Protein AF-A0A161MB71-F1 (afdb_monomer_lite)

pLDDT: mean 88.08, std 8.95, range [57.28, 95.94]

Structure (mmCIF, N/CA/C/O backbone):
data_AF-A0A161MB71-F1
#
_entry.id   AF-A0A161MB71-F1
#
loop_
_atom_site.group_PDB
_atom_site.id
_atom_site.type_symbol
_atom_site.label_atom_id
_atom_site.label_alt_id
_atom_site.label_comp_id
_atom_site.label_asym_id
_atom_site.label_entity_id
_atom_site.label_seq_id
_atom_site.pdbx_PDB_ins_code
_atom_site.Cartn_x
_atom_site.Cartn_y
_atom_site.Cartn_z
_atom_site.occupancy
_atom_site.B_iso_or_equiv
_atom_site.auth_seq_id
_atom_site.auth_comp_id
_atom_site.auth_asym_id
_atom_site.auth_atom_id
_atom_site.pdbx_PDB_model_num
ATOM 1 N N . GLU A 1 1 ? -41.088 -6.743 -2.080 1.00 63.84 1 GLU A N 1
ATOM 2 C CA . GLU A 1 1 ? -40.552 -7.348 -3.320 1.00 63.84 1 GLU A CA 1
ATOM 3 C C . GLU A 1 1 ? -39.822 -6.379 -4.253 1.00 63.84 1 GLU A C 1
ATOM 5 O O . GLU A 1 1 ? -38.601 -6.422 -4.230 1.00 63.84 1 GLU A O 1
ATOM 10 N N . GLU A 1 2 ? -40.454 -5.490 -5.038 1.00 68.12 2 GLU A N 1
ATOM 11 C CA . GLU A 1 2 ? -39.687 -4.634 -5.985 1.00 68.12 2 GLU A CA 1
ATOM 12 C C . GLU A 1 2 ? -38.665 -3.699 -5.310 1.00 68.12 2 GLU A C 1
ATOM 14 O O . GLU A 1 2 ? -37.552 -3.528 -5.812 1.00 68.12 2 GLU A O 1
ATOM 19 N N . GLU A 1 3 ? -39.007 -3.102 -4.164 1.00 71.00 3 GLU A N 1
ATOM 20 C CA . GLU A 1 3 ? -38.068 -2.259 -3.413 1.00 71.00 3 GLU A CA 1
ATOM 21 C C . GLU A 1 3 ? -36.925 -3.081 -2.806 1.00 71.00 3 GLU A C 1
ATOM 23 O O . GLU A 1 3 ? -35.768 -2.684 -2.909 1.00 71.00 3 GLU A O 1
ATOM 28 N N . GLU A 1 4 ? -37.208 -4.266 -2.263 1.00 76.31 4 GLU A N 1
ATOM 29 C CA . GLU A 1 4 ? -36.185 -5.174 -1.722 1.00 76.31 4 GLU A CA 1
ATOM 30 C C . GLU A 1 4 ? -35.214 -5.650 -2.808 1.00 76.31 4 GLU A C 1
ATOM 32 O O . GLU A 1 4 ? -34.004 -5.684 -2.576 1.00 76.31 4 GLU A O 1
ATOM 37 N N . LEU A 1 5 ? -35.713 -5.932 -4.018 1.00 80.31 5 LEU A N 1
ATOM 38 C CA . LEU A 1 5 ? -34.877 -6.270 -5.171 1.00 80.31 5 LEU A CA 1
ATOM 39 C C . LEU A 1 5 ? -33.991 -5.087 -5.596 1.00 80.31 5 LEU A C 1
ATOM 41 O O . LEU A 1 5 ? -32.804 -5.280 -5.871 1.00 80.31 5 LEU A O 1
ATOM 45 N N . LYS A 1 6 ? -34.518 -3.853 -5.590 1.00 78.69 6 LYS A N 1
ATOM 46 C CA . LYS A 1 6 ? -33.731 -2.636 -5.873 1.00 78.69 6 LYS A CA 1
ATOM 47 C C . LYS A 1 6 ? -32.662 -2.377 -4.808 1.00 78.69 6 LYS A C 1
ATOM 49 O O . LYS A 1 6 ? -31.527 -2.049 -5.162 1.00 78.69 6 LYS A O 1
ATOM 54 N N . TYR A 1 7 ? -32.979 -2.558 -3.525 1.00 82.75 7 TYR A N 1
ATOM 55 C CA . TYR A 1 7 ? -32.006 -2.437 -2.433 1.00 82.75 7 TYR A CA 1
ATOM 56 C C . TYR A 1 7 ? -30.930 -3.523 -2.504 1.00 82.75 7 TYR A C 1
ATOM 58 O O . TYR A 1 7 ? -29.747 -3.213 -2.341 1.00 82.75 7 TYR A O 1
ATOM 66 N N . GLY A 1 8 ? -31.314 -4.765 -2.811 1.00 86.56 8 GLY A N 1
ATOM 67 C CA . GLY A 1 8 ? -30.387 -5.873 -3.032 1.00 86.56 8 GLY A CA 1
ATOM 68 C C . GLY A 1 8 ? -29.413 -5.581 -4.172 1.00 86.56 8 GLY A C 1
ATOM 69 O O . GLY A 1 8 ? -28.199 -5.629 -3.973 1.00 86.56 8 GLY A O 1
ATOM 70 N N . ALA A 1 9 ? -29.923 -5.174 -5.337 1.00 87.38 9 ALA A N 1
ATOM 71 C CA . ALA A 1 9 ? -29.092 -4.816 -6.486 1.00 87.38 9 ALA A CA 1
ATOM 72 C C . ALA A 1 9 ? -28.157 -3.631 -6.184 1.00 87.38 9 ALA A C 1
ATOM 74 O O . ALA A 1 9 ? -26.960 -3.689 -6.474 1.00 87.38 9 ALA A O 1
ATOM 75 N N . ALA A 1 10 ? -28.664 -2.575 -5.540 1.00 86.50 10 ALA A N 1
ATOM 76 C CA . ALA A 1 10 ? -27.852 -1.422 -5.159 1.00 86.50 10 ALA A CA 1
ATOM 77 C C . ALA A 1 10 ? -26.743 -1.789 -4.159 1.00 86.50 10 ALA A C 1
ATOM 79 O O . ALA A 1 10 ? -25.639 -1.246 -4.237 1.00 86.50 10 ALA A O 1
ATOM 80 N N . HIS A 1 11 ? -27.007 -2.710 -3.230 1.00 90.19 11 HIS A N 1
ATOM 81 C CA . HIS A 1 11 ? -25.999 -3.197 -2.292 1.00 90.19 11 HIS A CA 1
ATOM 82 C C . HIS A 1 11 ? -24.912 -4.005 -3.010 1.00 90.19 11 HIS A C 1
ATOM 84 O O . HIS A 1 11 ? -23.727 -3.741 -2.807 1.00 90.19 11 HIS A O 1
ATOM 90 N N . VAL A 1 12 ? -25.299 -4.913 -3.910 1.00 91.62 12 VAL A N 1
ATOM 91 C CA . VAL A 1 12 ? -24.347 -5.698 -4.711 1.00 91.62 12 VAL A CA 1
ATOM 92 C C . VAL A 1 12 ? -23.440 -4.781 -5.532 1.00 91.62 12 VAL A C 1
ATOM 94 O O . VAL A 1 12 ? -22.222 -4.947 -5.502 1.00 91.62 12 VAL A O 1
ATOM 97 N N . ILE A 1 13 ? -23.995 -3.760 -6.193 1.00 91.19 13 ILE A N 1
ATOM 98 C CA . ILE A 1 13 ? -23.205 -2.793 -6.974 1.00 91.19 13 ILE A CA 1
ATOM 99 C C . ILE A 1 13 ? -22.219 -2.035 -6.074 1.00 91.19 13 ILE A C 1
ATOM 101 O O . ILE A 1 13 ? -21.041 -1.917 -6.415 1.00 91.19 13 ILE A O 1
ATOM 105 N N . LYS A 1 14 ? -22.663 -1.565 -4.900 1.00 88.88 14 LYS A N 1
ATOM 106 C CA . LYS A 1 14 ? -21.799 -0.854 -3.938 1.00 88.88 14 LYS A CA 1
ATOM 107 C C . LYS A 1 14 ? -20.637 -1.706 -3.423 1.00 88.88 14 LYS A C 1
ATOM 109 O O . LYS A 1 14 ? -19.611 -1.135 -3.069 1.00 88.88 14 LYS A O 1
ATOM 114 N N . LEU A 1 15 ? -20.781 -3.030 -3.382 1.00 90.38 15 LEU A N 1
ATOM 115 C CA . LEU A 1 15 ? -19.704 -3.955 -3.018 1.00 90.38 15 LEU A CA 1
ATOM 116 C C . LEU A 1 15 ? -18.806 -4.295 -4.212 1.00 90.38 15 LEU A C 1
ATOM 118 O O . LEU A 1 15 ? -17.587 -4.358 -4.071 1.00 90.38 15 LEU A O 1
ATOM 122 N N . PHE A 1 16 ? -19.388 -4.480 -5.396 1.00 93.44 16 PHE A N 1
ATOM 123 C CA . PHE A 1 16 ? -18.651 -4.883 -6.591 1.00 93.44 16 PHE A CA 1
ATOM 124 C C . PHE A 1 16 ? -17.687 -3.795 -7.084 1.00 93.44 16 PHE A C 1
ATOM 126 O O . PHE A 1 16 ? -16.537 -4.087 -7.414 1.00 93.44 16 PHE A O 1
ATOM 133 N N . VAL A 1 17 ? -18.123 -2.531 -7.086 1.00 93.25 17 VAL A N 1
ATOM 134 C CA . VAL A 1 17 ? -17.314 -1.393 -7.554 1.00 93.25 17 VAL A CA 1
ATOM 135 C C . VAL A 1 17 ? -15.957 -1.284 -6.832 1.00 93.25 17 VAL A C 1
ATOM 137 O O . VAL A 1 17 ? -14.937 -1.358 -7.517 1.00 93.25 17 VAL A O 1
ATOM 140 N N . PRO A 1 18 ? -15.870 -1.165 -5.492 1.00 93.38 18 PRO A N 1
ATOM 141 C CA . PRO A 1 18 ? -14.582 -1.024 -4.806 1.00 93.38 18 PRO A CA 1
ATOM 142 C C . PRO A 1 18 ? -13.682 -2.258 -4.956 1.00 93.38 18 PRO A C 1
ATOM 144 O O . PRO A 1 18 ? -12.468 -2.112 -5.093 1.00 93.38 18 PRO A O 1
ATOM 147 N N . VAL A 1 19 ? -14.260 -3.465 -4.986 1.00 95.00 19 VAL A N 1
ATOM 148 C CA . VAL A 1 19 ? -13.501 -4.710 -5.185 1.00 95.00 19 VAL A CA 1
ATOM 149 C C . VAL A 1 19 ? -12.894 -4.756 -6.587 1.00 95.00 19 VAL A C 1
ATOM 151 O O . VAL A 1 1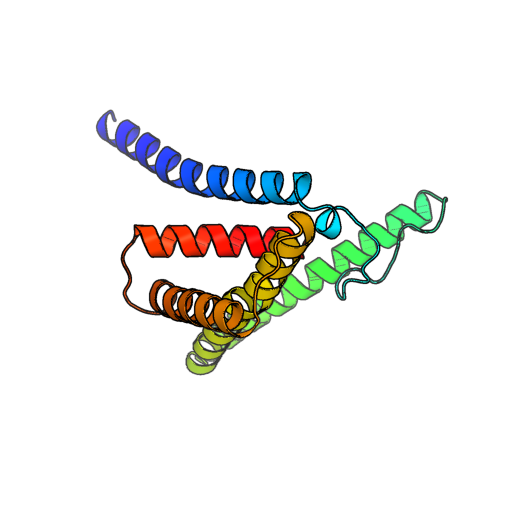9 ? -11.702 -5.024 -6.732 1.00 95.00 19 VAL A O 1
ATOM 154 N N . SER A 1 20 ? -13.678 -4.437 -7.620 1.00 95.25 20 SER A N 1
ATOM 155 C CA . SER A 1 20 ? -13.192 -4.403 -9.004 1.00 95.25 20 SER A CA 1
ATOM 156 C C . SER A 1 20 ? -12.097 -3.351 -9.215 1.00 95.25 20 SER A C 1
ATOM 158 O O . SER A 1 20 ? -11.101 -3.636 -9.878 1.00 95.25 20 SER A O 1
ATOM 160 N N . LEU A 1 21 ? -12.220 -2.175 -8.586 1.00 94.88 21 LEU A N 1
ATOM 161 C CA . LEU A 1 21 ? -11.183 -1.139 -8.605 1.00 94.88 21 LEU A CA 1
ATOM 162 C C . LEU A 1 21 ? -9.894 -1.605 -7.921 1.00 94.88 21 LEU A C 1
ATOM 164 O O . LEU A 1 21 ? -8.813 -1.386 -8.461 1.00 94.88 21 LEU A O 1
ATOM 168 N N . CYS A 1 22 ? -9.993 -2.283 -6.773 1.00 94.94 22 CYS A N 1
ATOM 169 C CA . CYS A 1 22 ? -8.829 -2.858 -6.096 1.00 94.94 22 CYS A CA 1
ATOM 170 C C . CYS A 1 22 ? -8.094 -3.855 -7.001 1.00 94.94 22 CYS A C 1
ATOM 172 O O . CYS A 1 22 ? -6.875 -3.777 -7.144 1.00 94.94 22 CYS A O 1
ATOM 174 N N . LEU A 1 23 ? -8.834 -4.770 -7.637 1.00 95.25 23 LEU A N 1
ATOM 175 C CA . LEU A 1 23 ? -8.265 -5.761 -8.552 1.00 95.25 23 LEU A CA 1
ATOM 176 C C . LEU A 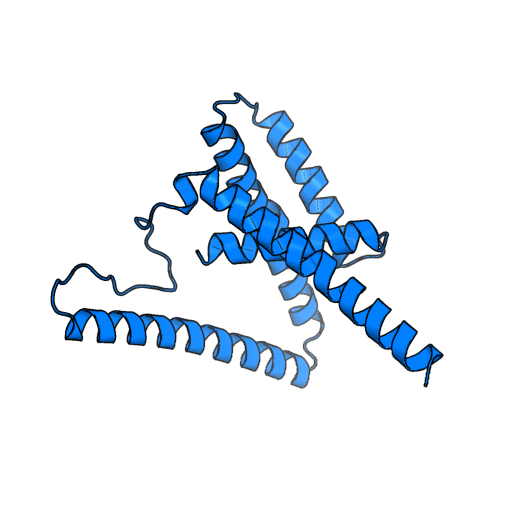1 23 ? -7.611 -5.102 -9.770 1.00 95.25 23 LEU A C 1
ATOM 178 O O . LEU A 1 23 ? -6.512 -5.496 -10.154 1.00 95.25 23 LEU A O 1
ATOM 182 N N . LEU A 1 24 ? -8.249 -4.076 -10.3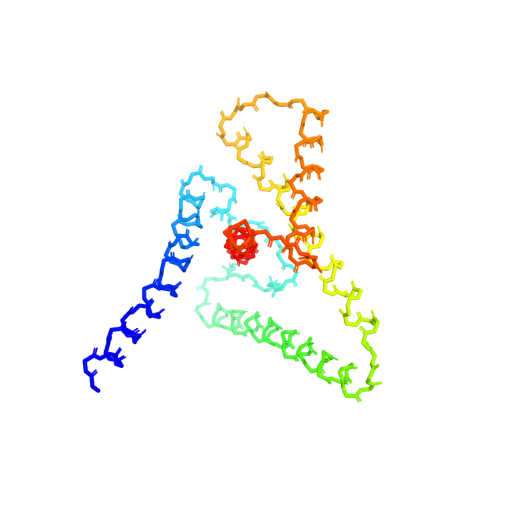42 1.00 95.31 24 LEU A N 1
ATOM 183 C CA . LEU A 1 24 ? -7.693 -3.309 -11.455 1.00 95.31 24 LEU A CA 1
ATOM 184 C C . LEU A 1 24 ? -6.348 -2.686 -11.075 1.00 95.31 24 LEU A C 1
ATOM 186 O O . LEU A 1 24 ? -5.386 -2.848 -11.821 1.00 95.31 24 LEU A O 1
ATOM 190 N N . VAL A 1 25 ? -6.266 -2.017 -9.919 1.00 93.44 25 VAL A N 1
ATOM 191 C CA . VAL A 1 25 ? -5.022 -1.386 -9.443 1.00 93.44 25 VAL A CA 1
ATOM 192 C C . VAL A 1 25 ? -3.915 -2.426 -9.289 1.00 93.44 25 VAL A C 1
ATOM 194 O O . VAL A 1 25 ? -2.838 -2.242 -9.846 1.00 93.44 25 VAL A O 1
ATOM 197 N N . VAL A 1 26 ? -4.188 -3.543 -8.608 1.00 93.94 26 VAL A N 1
ATOM 198 C CA . VAL A 1 26 ? -3.191 -4.604 -8.387 1.00 93.94 26 VAL A CA 1
ATOM 199 C C . VAL A 1 26 ? -2.678 -5.168 -9.713 1.00 93.94 26 VAL A C 1
ATOM 201 O O . VAL A 1 26 ? -1.469 -5.230 -9.925 1.00 93.94 26 VAL A O 1
ATOM 204 N N . VAL A 1 27 ? -3.572 -5.538 -10.634 1.00 92.94 27 VAL A N 1
ATOM 205 C CA . VAL A 1 27 ? -3.186 -6.127 -11.928 1.00 92.94 27 VAL A CA 1
ATOM 206 C C . VAL A 1 27 ? -2.434 -5.120 -12.803 1.00 92.94 27 VAL A C 1
ATOM 208 O O . VAL A 1 27 ? -1.446 -5.482 -13.444 1.00 92.94 27 VAL A O 1
ATOM 211 N N . ALA A 1 28 ? -2.855 -3.853 -12.814 1.00 91.62 28 ALA A N 1
ATOM 212 C CA . ALA A 1 28 ? -2.164 -2.801 -13.553 1.00 91.62 28 ALA A CA 1
ATOM 213 C C . ALA A 1 28 ? -0.737 -2.585 -13.024 1.00 91.62 28 ALA A C 1
ATOM 215 O O . ALA A 1 28 ? 0.205 -2.512 -13.815 1.00 91.62 28 ALA A O 1
ATOM 216 N N . THR A 1 29 ? -0.559 -2.551 -11.700 1.00 91.06 29 THR A N 1
ATOM 217 C CA . THR A 1 29 ? 0.763 -2.458 -11.072 1.00 91.06 29 THR A CA 1
ATOM 218 C C . THR A 1 29 ? 1.634 -3.663 -11.418 1.00 91.06 29 THR A C 1
ATOM 220 O O . THR A 1 29 ? 2.778 -3.476 -11.825 1.00 91.06 29 THR A O 1
ATOM 223 N N . MET A 1 30 ? 1.099 -4.881 -11.302 1.00 89.69 30 MET A N 1
ATOM 224 C CA . MET A 1 30 ? 1.821 -6.122 -11.612 1.00 89.69 30 MET A CA 1
ATOM 225 C C . MET A 1 30 ? 2.361 -6.148 -13.041 1.00 89.69 30 MET A C 1
ATOM 227 O O . MET A 1 30 ? 3.480 -6.592 -13.278 1.00 89.69 30 MET A O 1
ATOM 231 N N . ASN A 1 31 ? 1.566 -5.660 -13.994 1.00 89.12 31 ASN A N 1
ATOM 232 C CA . ASN A 1 31 ? 1.952 -5.634 -15.400 1.00 89.12 31 ASN A CA 1
ATOM 233 C C . ASN A 1 31 ? 2.917 -4.480 -15.728 1.00 89.12 31 ASN A C 1
ATOM 235 O O . ASN A 1 31 ? 3.723 -4.581 -16.647 1.00 89.12 31 ASN A O 1
ATOM 239 N N . SER A 1 32 ? 2.836 -3.369 -14.990 1.00 86.38 32 SER A N 1
ATOM 240 C CA . SER A 1 32 ? 3.653 -2.179 -15.243 1.00 86.38 32 SER A CA 1
ATOM 241 C C . SER A 1 32 ? 5.007 -2.196 -14.529 1.00 86.38 32 SER A C 1
ATOM 243 O O . SER A 1 32 ? 5.930 -1.532 -15.000 1.00 86.38 32 SER A O 1
ATOM 245 N N . ILE A 1 33 ? 5.129 -2.880 -13.387 1.00 85.75 33 ILE A N 1
ATOM 246 C CA . ILE A 1 33 ? 6.310 -2.822 -12.518 1.00 85.75 33 ILE A CA 1
ATOM 247 C C . ILE A 1 33 ? 6.912 -4.221 -12.380 1.00 85.75 33 ILE A C 1
ATOM 249 O O . ILE A 1 33 ? 6.417 -5.067 -11.636 1.00 85.75 33 ILE A O 1
ATOM 253 N N . THR A 1 34 ? 8.042 -4.444 -13.050 1.00 79.12 34 THR A N 1
ATOM 254 C CA . THR A 1 34 ? 8.755 -5.734 -13.062 1.00 79.12 34 THR A CA 1
ATOM 255 C C . THR A 1 34 ? 9.292 -6.156 -11.692 1.00 79.12 34 THR A C 1
ATOM 257 O O . THR A 1 34 ? 9.465 -7.353 -11.451 1.00 79.12 34 THR A O 1
ATOM 260 N N . PHE A 1 35 ? 9.507 -5.204 -10.775 1.00 77.94 35 PHE A N 1
ATOM 261 C CA . PHE A 1 35 ? 9.937 -5.469 -9.398 1.00 77.94 35 PHE A CA 1
ATOM 262 C C . PHE A 1 35 ? 8.995 -6.445 -8.685 1.00 77.94 35 PHE A C 1
ATOM 264 O O . PHE A 1 35 ? 9.445 -7.456 -8.157 1.00 77.94 35 PHE A O 1
ATOM 271 N N . TYR A 1 36 ? 7.685 -6.200 -8.755 1.00 75.69 36 TYR A N 1
ATOM 272 C CA . TYR A 1 36 ? 6.698 -7.048 -8.091 1.00 75.69 36 TYR A CA 1
ATOM 273 C C . TYR A 1 36 ? 6.400 -8.357 -8.851 1.00 75.69 36 TYR A C 1
ATOM 275 O O . TYR A 1 36 ? 5.715 -9.229 -8.336 1.00 75.69 36 TYR A O 1
ATOM 283 N N . SER A 1 37 ? 6.917 -8.527 -10.073 1.00 71.00 37 SER A N 1
ATOM 284 C CA . SER A 1 37 ? 6.815 -9.793 -10.817 1.00 71.00 37 SER A CA 1
ATOM 285 C C . SER A 1 37 ? 7.981 -10.750 -10.526 1.00 71.00 37 SER A C 1
ATOM 287 O O . SER A 1 37 ? 7.932 -11.914 -10.937 1.00 71.00 37 SER A O 1
ATOM 289 N N . THR A 1 38 ? 9.044 -10.279 -9.868 1.00 69.06 38 THR A N 1
ATOM 290 C CA . THR A 1 38 ? 10.288 -11.037 -9.682 1.00 69.06 38 THR A CA 1
ATOM 291 C C . THR A 1 38 ? 10.272 -11.783 -8.345 1.00 69.06 38 THR A C 1
ATOM 293 O O . THR A 1 38 ? 10.113 -11.177 -7.292 1.00 69.06 38 THR A O 1
ATOM 296 N N . ARG A 1 39 ? 10.472 -13.109 -8.365 1.00 60.75 39 ARG A N 1
ATOM 297 C CA . ARG A 1 39 ? 10.325 -13.999 -7.189 1.00 60.75 39 ARG A CA 1
ATOM 298 C C . ARG A 1 39 ? 11.607 -14.207 -6.364 1.00 60.75 39 ARG A C 1
ATOM 300 O O . ARG A 1 39 ? 11.753 -15.235 -5.707 1.00 60.75 39 ARG A O 1
ATOM 307 N N . ASP A 1 40 ? 12.541 -13.260 -6.398 1.00 57.28 40 ASP A N 1
ATOM 308 C CA . ASP A 1 40 ? 13.890 -13.438 -5.830 1.00 57.28 40 ASP A CA 1
ATOM 309 C C . ASP A 1 40 ? 14.053 -12.920 -4.388 1.00 57.28 40 ASP A C 1
ATOM 311 O O . ASP A 1 40 ? 15.153 -12.953 -3.830 1.00 57.28 40 ASP A O 1
ATOM 315 N N . ILE A 1 41 ? 12.973 -12.449 -3.755 1.00 61.28 41 ILE A N 1
ATOM 316 C CA . ILE A 1 41 ? 13.017 -11.860 -2.412 1.00 61.28 41 ILE A CA 1
ATOM 317 C C . ILE A 1 41 ? 12.620 -12.903 -1.362 1.00 61.28 41 ILE A C 1
ATOM 319 O O . ILE A 1 41 ? 11.518 -13.444 -1.377 1.00 61.28 41 ILE A O 1
ATOM 323 N N . TYR A 1 42 ? 13.522 -13.150 -0.408 1.00 58.81 42 TYR A N 1
ATOM 324 C CA . TYR A 1 42 ? 13.255 -13.979 0.767 1.00 58.81 42 TYR A CA 1
ATOM 325 C C . TYR A 1 42 ? 12.249 -13.270 1.679 1.00 58.81 42 TYR A C 1
ATOM 327 O O . TYR A 1 42 ? 12.602 -12.379 2.454 1.00 58.81 42 TYR A O 1
ATOM 335 N N . LEU A 1 43 ? 10.986 -13.666 1.586 1.00 65.81 43 LEU A N 1
ATOM 336 C CA . LEU A 1 43 ? 9.926 -13.161 2.446 1.00 65.81 43 LEU A CA 1
ATOM 337 C C . LEU A 1 43 ? 9.912 -13.947 3.763 1.00 65.81 43 LEU A C 1
ATOM 339 O O . LEU A 1 43 ? 10.000 -15.174 3.776 1.00 65.81 43 LEU A O 1
ATOM 343 N N . LEU A 1 44 ? 9.774 -13.239 4.891 1.00 63.03 44 LEU A N 1
ATOM 344 C CA . LEU A 1 44 ? 9.820 -13.822 6.244 1.00 63.03 44 LEU A CA 1
ATOM 345 C C . LEU A 1 44 ? 8.782 -14.944 6.453 1.00 63.03 44 LEU A C 1
ATOM 347 O O . LEU A 1 44 ? 8.965 -15.813 7.300 1.00 63.03 44 LEU A O 1
ATOM 351 N N . TYR A 1 45 ? 7.696 -14.921 5.679 1.00 67.19 45 TYR A N 1
ATOM 352 C CA . TYR A 1 45 ? 6.578 -15.855 5.771 1.00 67.19 45 TYR A CA 1
ATOM 353 C C . TYR A 1 45 ? 6.688 -17.078 4.835 1.00 67.19 45 TYR A C 1
ATOM 355 O O . TYR A 1 45 ? 5.861 -17.982 4.941 1.00 67.19 45 TYR A O 1
ATOM 363 N N . THR A 1 46 ? 7.709 -17.160 3.970 1.00 74.25 46 THR A N 1
ATOM 364 C CA . THR A 1 46 ? 7.958 -18.316 3.081 1.00 74.25 46 THR A CA 1
ATOM 365 C C . THR A 1 46 ? 9.434 -18.746 3.091 1.00 74.25 46 THR A C 1
ATOM 367 O O . THR A 1 46 ? 10.178 -18.460 2.151 1.00 74.25 46 THR A O 1
ATOM 370 N N . PRO A 1 47 ? 9.902 -19.444 4.140 1.00 76.50 47 PRO A N 1
ATOM 371 C CA . PRO A 1 47 ? 11.306 -19.843 4.253 1.00 76.50 47 PRO A CA 1
ATOM 372 C C . PRO A 1 47 ? 11.730 -20.947 3.262 1.00 76.50 47 PRO A C 1
ATOM 374 O O . PRO A 1 47 ? 12.897 -20.998 2.864 1.00 76.50 47 PRO A O 1
ATOM 377 N N . PHE A 1 48 ? 10.819 -21.832 2.837 1.00 76.75 48 PHE A N 1
ATOM 378 C CA . PHE A 1 48 ? 11.153 -22.975 1.976 1.00 76.75 48 PHE A CA 1
ATOM 379 C C . PHE A 1 48 ? 10.914 -22.662 0.494 1.00 76.75 48 PHE A C 1
ATOM 381 O O . PHE A 1 48 ? 9.831 -22.243 0.111 1.00 76.75 48 PHE A O 1
ATOM 388 N N . HIS A 1 49 ? 11.903 -22.882 -0.370 1.00 69.06 49 HIS A N 1
ATOM 389 C CA . HIS A 1 49 ? 11.826 -22.469 -1.778 1.00 69.06 49 HIS A CA 1
ATOM 390 C C . HIS A 1 49 ? 11.683 -23.660 -2.731 1.00 69.06 49 HIS A C 1
ATOM 392 O O . HIS A 1 49 ? 12.121 -24.777 -2.448 1.00 69.06 49 HIS A O 1
ATOM 398 N N . GLU A 1 50 ? 11.123 -23.399 -3.909 1.00 65.00 50 GLU A N 1
ATOM 399 C CA . GLU A 1 50 ? 10.948 -24.370 -4.996 1.00 65.00 50 GLU A CA 1
ATOM 400 C C . GLU A 1 50 ? 12.239 -24.566 -5.825 1.00 65.00 50 GLU A C 1
ATOM 402 O O . GLU A 1 50 ? 12.205 -24.514 -7.050 1.00 65.00 50 GLU A O 1
ATOM 407 N N . ARG A 1 51 ? 13.409 -24.740 -5.187 1.00 62.91 51 ARG A N 1
ATOM 408 C CA . ARG A 1 51 ? 14.688 -24.928 -5.915 1.00 62.91 51 ARG A CA 1
ATOM 409 C C . ARG A 1 51 ? 14.982 -26.382 -6.316 1.00 62.91 51 ARG A C 1
ATOM 411 O O . ARG A 1 51 ? 15.904 -26.611 -7.090 1.00 62.91 51 ARG A O 1
ATOM 418 N N . SER A 1 52 ? 14.235 -27.359 -5.803 1.00 64.38 52 SER A N 1
ATOM 419 C CA . SER A 1 52 ? 14.394 -28.782 -6.135 1.00 64.38 52 SER A CA 1
ATOM 420 C C . SER A 1 52 ? 13.452 -29.208 -7.270 1.00 64.38 52 SER A C 1
ATOM 422 O O . SER A 1 52 ? 12.288 -28.811 -7.289 1.00 64.38 52 SER A O 1
ATOM 424 N N . SER A 1 53 ? 13.937 -30.023 -8.221 1.00 69.81 53 SER A N 1
ATOM 425 C CA . SER A 1 53 ? 13.126 -30.498 -9.361 1.00 69.81 53 SER A CA 1
ATOM 426 C C . SER A 1 53 ? 12.117 -31.587 -8.990 1.00 69.81 53 SER A C 1
ATOM 428 O O . SER A 1 53 ? 11.225 -31.883 -9.782 1.00 69.81 53 SER A O 1
ATOM 430 N N . ASP A 1 54 ? 12.246 -32.189 -7.804 1.00 83.25 54 ASP A N 1
ATOM 431 C CA . ASP A 1 54 ? 11.373 -33.274 -7.369 1.00 83.25 54 ASP A CA 1
ATOM 432 C C . ASP A 1 54 ? 9.986 -32.750 -6.958 1.00 83.25 54 ASP A C 1
ATOM 434 O O . ASP A 1 54 ? 9.876 -31.951 -6.016 1.00 83.25 54 ASP A O 1
ATOM 438 N N . PRO A 1 55 ? 8.899 -33.238 -7.588 1.00 82.62 55 PRO A N 1
ATOM 439 C CA . PRO A 1 55 ? 7.544 -32.754 -7.324 1.00 82.62 55 PRO A CA 1
ATOM 440 C C . PRO A 1 55 ? 7.096 -33.002 -5.875 1.00 82.62 55 PRO A C 1
ATOM 442 O O . PRO A 1 55 ? 6.359 -32.192 -5.314 1.00 82.62 55 PRO A O 1
ATOM 445 N N . GLY A 1 56 ? 7.577 -34.077 -5.238 1.00 84.50 56 GLY A N 1
ATOM 446 C CA . GLY A 1 56 ? 7.270 -34.390 -3.838 1.00 84.50 56 GLY A CA 1
ATOM 447 C C . GLY A 1 56 ? 7.853 -33.370 -2.856 1.00 84.50 56 GLY A C 1
ATOM 448 O O . GLY A 1 56 ? 7.143 -32.871 -1.984 1.00 84.50 56 GLY A O 1
ATOM 449 N N . THR A 1 57 ? 9.124 -33.001 -3.029 1.00 83.00 57 THR A N 1
ATOM 450 C CA . THR A 1 57 ? 9.797 -31.994 -2.190 1.00 83.00 57 THR A CA 1
ATOM 451 C C . THR A 1 57 ? 9.196 -30.607 -2.408 1.00 83.00 57 THR A C 1
ATOM 453 O O . THR A 1 57 ? 8.998 -29.857 -1.453 1.00 83.00 57 THR A O 1
ATOM 456 N N . LYS A 1 58 ? 8.824 -30.288 -3.654 1.00 84.88 58 LYS A N 1
ATOM 457 C CA . LYS A 1 58 ? 8.125 -29.047 -4.000 1.00 84.88 58 LYS A CA 1
ATOM 458 C C . LYS A 1 58 ? 6.777 -28.928 -3.283 1.00 84.88 58 LYS A C 1
ATOM 460 O O . LYS A 1 58 ? 6.492 -27.894 -2.679 1.00 84.88 58 LYS A O 1
ATOM 465 N N . MET A 1 59 ? 5.981 -29.997 -3.301 1.00 87.38 59 MET A N 1
ATOM 466 C CA . MET A 1 59 ? 4.689 -30.043 -2.614 1.00 87.38 59 MET A CA 1
ATOM 467 C C . MET A 1 59 ? 4.845 -29.885 -1.097 1.00 87.38 59 MET A C 1
ATOM 469 O O . MET A 1 59 ? 4.113 -29.104 -0.491 1.00 87.38 59 MET A O 1
ATOM 473 N N . TRP A 1 60 ? 5.820 -30.567 -0.487 1.00 87.94 60 TRP A N 1
ATOM 474 C CA . TRP A 1 60 ? 6.093 -30.442 0.949 1.00 87.94 60 TRP A CA 1
ATOM 475 C C . TRP A 1 60 ? 6.532 -29.033 1.349 1.00 87.94 60 TRP A C 1
ATOM 477 O O . TRP A 1 60 ? 6.023 -28.502 2.334 1.00 87.94 60 TRP A O 1
ATOM 487 N N . ASN A 1 61 ? 7.413 -28.401 0.571 1.00 86.50 61 ASN A N 1
ATOM 488 C CA . ASN A 1 61 ? 7.865 -27.032 0.828 1.00 86.50 61 ASN A CA 1
ATOM 489 C C . ASN A 1 61 ? 6.712 -26.021 0.719 1.00 86.50 61 ASN A C 1
ATOM 491 O O . ASN A 1 61 ? 6.561 -25.159 1.587 1.00 86.50 61 ASN A O 1
ATOM 495 N N . ALA A 1 62 ? 5.865 -26.152 -0.308 1.00 86.38 62 ALA A N 1
ATOM 496 C CA . ALA A 1 62 ? 4.693 -25.297 -0.483 1.00 86.38 62 ALA A CA 1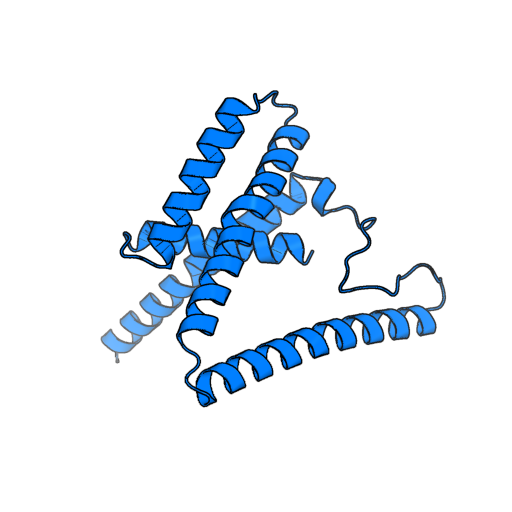
ATOM 497 C C . ALA A 1 62 ? 3.679 -25.475 0.661 1.00 86.38 62 ALA A C 1
ATOM 499 O O . ALA A 1 62 ? 3.200 -24.487 1.223 1.00 86.38 62 ALA A O 1
ATOM 500 N N . LEU A 1 63 ? 3.399 -26.723 1.055 1.00 90.00 63 LEU A N 1
ATOM 501 C CA . LEU A 1 63 ? 2.502 -27.032 2.170 1.00 90.00 63 LEU A CA 1
ATOM 502 C C . LEU A 1 63 ? 3.044 -26.494 3.501 1.00 90.00 63 LEU A C 1
ATOM 504 O O . LEU A 1 63 ? 2.286 -25.924 4.289 1.00 90.00 63 LEU A O 1
ATOM 508 N N . ALA A 1 64 ? 4.350 -26.636 3.742 1.00 88.19 64 ALA A N 1
ATOM 509 C CA . ALA A 1 64 ? 5.005 -26.118 4.938 1.00 88.19 64 ALA A CA 1
ATOM 510 C C . ALA A 1 64 ? 4.893 -24.587 5.020 1.00 88.19 64 ALA A C 1
ATOM 512 O O . ALA A 1 64 ? 4.455 -24.067 6.045 1.00 88.19 64 ALA A O 1
ATOM 513 N N . ASN A 1 65 ? 5.192 -23.866 3.935 1.00 88.50 65 ASN A N 1
ATOM 514 C CA . ASN A 1 65 ? 5.033 -22.409 3.883 1.00 88.50 65 ASN A CA 1
ATOM 515 C C . ASN A 1 65 ? 3.582 -21.968 4.119 1.00 88.50 65 ASN A C 1
ATOM 517 O O . ASN A 1 65 ? 3.337 -21.076 4.931 1.00 88.50 65 ASN A O 1
ATOM 521 N N . ALA A 1 66 ? 2.615 -22.609 3.451 1.00 89.19 66 ALA A N 1
ATOM 522 C CA . ALA A 1 66 ? 1.197 -22.296 3.623 1.00 89.19 66 ALA A CA 1
ATOM 523 C C . ALA A 1 66 ? 0.739 -22.516 5.074 1.00 89.19 66 ALA A C 1
ATOM 525 O O . ALA A 1 66 ? 0.017 -21.692 5.634 1.00 89.19 66 ALA A O 1
ATOM 526 N N . THR A 1 67 ? 1.210 -23.595 5.706 1.00 90.69 67 THR A N 1
ATOM 527 C CA . THR A 1 67 ? 0.903 -23.912 7.108 1.00 90.69 67 THR A CA 1
ATOM 528 C C . THR A 1 67 ? 1.518 -22.889 8.061 1.00 90.69 67 THR A C 1
ATOM 530 O O . THR A 1 67 ? 0.843 -22.445 8.989 1.00 90.69 67 THR A O 1
ATOM 533 N N . ILE A 1 68 ? 2.766 -22.464 7.825 1.00 90.38 68 ILE A N 1
ATOM 534 C CA . ILE A 1 68 ? 3.431 -21.425 8.627 1.00 90.38 68 ILE A CA 1
ATOM 535 C C . ILE A 1 68 ? 2.648 -20.113 8.532 1.00 90.38 68 ILE A C 1
ATOM 537 O O . ILE A 1 68 ? 2.261 -19.563 9.564 1.00 90.38 68 ILE A O 1
ATOM 541 N N . LEU A 1 69 ? 2.338 -19.648 7.320 1.00 89.38 69 LEU A N 1
ATOM 542 C CA . LEU A 1 69 ? 1.572 -18.419 7.113 1.00 89.38 69 LEU A CA 1
ATOM 543 C C . LEU A 1 69 ? 0.188 -18.492 7.779 1.00 89.38 69 LEU A C 1
ATOM 545 O O . LEU A 1 69 ? -0.189 -17.580 8.518 1.00 89.38 69 LEU A O 1
ATOM 549 N N . LEU A 1 70 ? -0.540 -19.598 7.592 1.00 92.12 70 LEU A N 1
ATOM 550 C CA . LEU A 1 70 ? -1.849 -19.800 8.215 1.00 92.12 70 LEU A CA 1
ATOM 551 C C . LEU A 1 70 ? -1.749 -19.801 9.748 1.00 92.12 70 LEU A C 1
ATOM 553 O O . LEU A 1 70 ? -2.571 -19.174 10.416 1.00 92.12 70 LEU A O 1
ATOM 557 N N . SER A 1 71 ? -0.725 -20.450 10.309 1.00 92.75 71 SER A N 1
ATOM 558 C CA . SER A 1 71 ? -0.505 -20.502 11.759 1.00 92.75 71 SER A CA 1
ATOM 559 C C . SER A 1 71 ? -0.279 -19.110 12.361 1.00 92.75 71 SER A C 1
ATOM 561 O O . SER A 1 71 ? -0.841 -18.805 13.413 1.00 92.75 71 SER A O 1
ATOM 563 N N . VAL A 1 72 ? 0.461 -18.233 11.670 1.00 91.75 72 VAL A N 1
ATOM 564 C CA . VAL A 1 72 ? 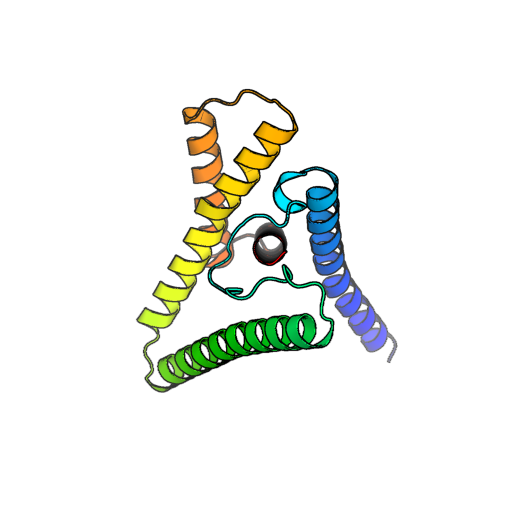0.702 -16.849 12.107 1.00 91.75 72 VAL A CA 1
ATOM 565 C C . VAL A 1 72 ? -0.594 -16.042 12.089 1.00 91.75 72 VAL A C 1
ATOM 567 O O . VAL A 1 72 ? -0.885 -15.343 13.061 1.00 91.75 72 VAL A O 1
ATOM 570 N N . ILE A 1 73 ? -1.406 -16.169 11.035 1.00 92.56 73 ILE A N 1
ATOM 571 C CA . ILE A 1 73 ? -2.709 -15.490 10.953 1.00 92.56 73 ILE A CA 1
ATOM 572 C C . ILE A 1 73 ? -3.619 -15.951 12.096 1.00 92.56 73 ILE A C 1
ATOM 574 O O . ILE A 1 73 ? -4.176 -15.118 12.813 1.00 92.56 73 ILE A O 1
ATOM 578 N N . VAL A 1 74 ? -3.726 -17.263 12.324 1.00 95.75 74 VAL A N 1
ATOM 579 C CA . VAL A 1 74 ? -4.532 -17.814 13.424 1.00 95.75 74 VAL A CA 1
ATOM 580 C C . VAL A 1 74 ? -4.030 -17.294 14.774 1.00 95.75 74 VAL A C 1
ATOM 582 O O . VAL A 1 74 ? -4.829 -16.794 15.564 1.00 95.75 74 VAL A O 1
ATOM 585 N N . LEU A 1 75 ? -2.720 -17.308 15.026 1.00 95.75 75 LEU A N 1
ATOM 586 C CA . LEU A 1 75 ? -2.149 -16.804 16.278 1.00 95.75 75 LEU A CA 1
ATOM 587 C C . LEU A 1 75 ? -2.462 -15.316 16.492 1.00 95.75 75 LEU A C 1
ATOM 589 O O . LEU A 1 75 ? -2.898 -14.931 17.578 1.00 95.75 75 LEU A O 1
ATOM 593 N N . MET A 1 76 ? -2.308 -14.486 15.457 1.00 92.50 76 MET A N 1
ATOM 594 C CA . MET A 1 76 ? -2.626 -13.055 15.524 1.00 92.50 76 MET A CA 1
ATOM 595 C C . MET A 1 76 ? -4.121 -12.802 15.758 1.00 92.50 76 MET A C 1
ATOM 597 O O . MET A 1 76 ? -4.478 -11.940 16.563 1.00 92.50 76 MET A O 1
ATOM 601 N N . THR A 1 77 ? -5.009 -13.573 15.121 1.00 95.44 77 THR A N 1
ATOM 602 C CA . THR A 1 77 ? -6.461 -13.449 15.352 1.00 95.44 77 THR A CA 1
ATOM 603 C C . THR A 1 77 ? -6.849 -13.838 16.778 1.00 95.44 77 THR A C 1
ATOM 605 O O . THR A 1 77 ? -7.596 -13.104 17.427 1.00 95.44 77 THR A O 1
ATOM 608 N N . VAL A 1 78 ? -6.292 -14.930 17.313 1.00 95.94 78 VAL A N 1
ATOM 609 C CA . VAL A 1 78 ? -6.516 -15.345 18.706 1.00 95.94 78 VAL A CA 1
ATOM 610 C C . VAL A 1 78 ? -5.994 -14.282 19.674 1.00 95.94 78 VAL A C 1
ATOM 612 O O . VAL A 1 78 ? -6.692 -13.944 20.630 1.00 95.94 78 VAL A O 1
ATOM 615 N N . LEU A 1 79 ? -4.819 -13.700 19.412 1.00 93.69 79 LEU A N 1
ATOM 616 C CA . LEU A 1 79 ? -4.252 -12.616 20.219 1.00 93.69 79 LEU A CA 1
ATOM 617 C C . LEU A 1 79 ? -5.195 -11.406 20.274 1.00 93.69 79 LEU A C 1
ATOM 619 O O . LEU A 1 79 ? -5.476 -10.905 21.365 1.00 93.69 79 LEU A O 1
ATOM 623 N N . LEU A 1 80 ? -5.736 -10.966 19.132 1.00 91.31 80 LEU A N 1
ATOM 624 C CA . LEU A 1 80 ? -6.699 -9.859 19.084 1.00 91.31 80 LEU A CA 1
ATOM 625 C C . LEU A 1 80 ? -7.982 -10.174 19.868 1.00 91.31 80 LEU A C 1
ATOM 627 O O . LEU A 1 80 ? -8.457 -9.330 20.633 1.00 91.31 80 LEU A O 1
ATOM 631 N N . ILE A 1 81 ? -8.516 -11.392 19.737 1.00 93.94 81 ILE A N 1
ATOM 632 C CA . ILE A 1 81 ? -9.709 -11.836 20.478 1.00 93.94 81 ILE A CA 1
ATOM 633 C C . ILE A 1 81 ? -9.435 -11.874 21.989 1.00 93.94 81 ILE A C 1
ATOM 635 O O . ILE A 1 81 ? -10.273 -11.438 22.784 1.00 93.94 81 ILE A O 1
ATOM 639 N N . LEU A 1 82 ? -8.258 -12.348 22.408 1.00 93.75 82 LEU A N 1
ATOM 640 C CA . LEU A 1 82 ? -7.853 -12.346 23.813 1.00 93.75 82 LEU A CA 1
ATOM 641 C C . LEU A 1 82 ? -7.726 -10.916 24.348 1.00 93.75 82 LEU A C 1
ATOM 643 O O . LEU A 1 82 ? -8.315 -10.617 25.386 1.00 93.75 82 LEU A O 1
ATOM 647 N N . LEU A 1 83 ? -7.044 -10.011 23.638 1.00 91.75 83 LEU A N 1
ATOM 648 C CA . LEU A 1 83 ? -6.941 -8.598 24.035 1.00 91.75 83 LEU A CA 1
ATOM 649 C C . LEU A 1 83 ? -8.316 -7.934 24.172 1.00 91.75 83 LEU A C 1
ATOM 651 O O . LEU A 1 83 ? -8.528 -7.145 25.098 1.00 91.75 83 LEU A O 1
ATOM 655 N N . TYR A 1 84 ? -9.254 -8.276 23.285 1.00 93.00 84 TYR A N 1
ATOM 656 C CA . TYR A 1 84 ? -10.633 -7.805 23.370 1.00 93.00 84 TYR A CA 1
ATOM 657 C C . TYR A 1 84 ? -11.323 -8.333 24.636 1.00 93.00 84 TYR A C 1
ATOM 659 O O . TYR A 1 84 ? -11.908 -7.559 25.397 1.00 93.00 84 TYR A O 1
ATOM 667 N N . LYS A 1 85 ? -11.172 -9.631 24.935 1.00 93.56 85 LYS A N 1
ATOM 668 C CA . LYS A 1 85 ? -11.721 -10.259 26.148 1.00 93.56 85 LYS A CA 1
ATOM 669 C C . LYS A 1 85 ? -11.142 -9.665 27.437 1.00 93.56 85 LYS A C 1
ATOM 671 O O . LYS A 1 85 ? -11.891 -9.428 28.384 1.00 93.56 85 LYS A O 1
ATOM 676 N N . TYR A 1 86 ? -9.842 -9.374 27.471 1.00 93.62 86 TYR A N 1
ATOM 677 C 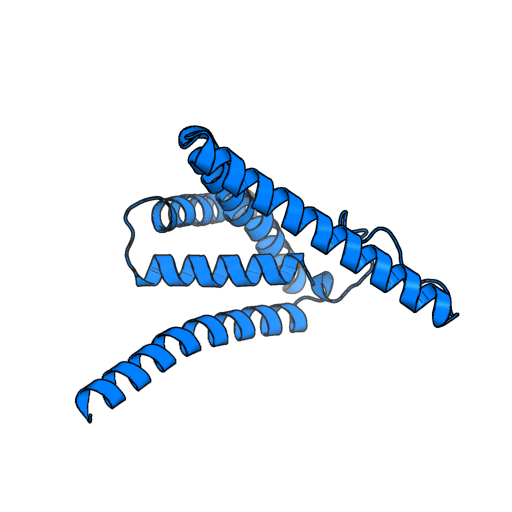CA . TYR A 1 86 ? -9.167 -8.743 28.613 1.00 93.62 86 TYR A CA 1
ATOM 678 C C . TYR A 1 86 ? -9.426 -7.228 28.725 1.00 93.62 86 TYR A C 1
ATOM 680 O O . TYR A 1 86 ? -8.862 -6.573 29.600 1.00 93.62 86 TYR A O 1
ATOM 688 N N . ARG A 1 87 ? -10.308 -6.661 27.884 1.00 90.88 87 ARG A N 1
ATOM 689 C CA . ARG A 1 87 ? -10.669 -5.230 27.860 1.00 90.88 87 ARG A CA 1
ATOM 690 C C . ARG A 1 87 ? -9.469 -4.299 27.632 1.00 90.88 87 ARG A C 1
ATOM 692 O O . ARG A 1 87 ? -9.491 -3.134 28.032 1.00 90.88 87 ARG A O 1
ATOM 699 N N . CYS A 1 88 ? -8.431 -4.771 26.941 1.00 90.50 88 CYS A N 1
ATOM 700 C CA . CYS A 1 88 ? -7.228 -3.999 26.625 1.00 90.50 88 CYS A CA 1
ATOM 701 C C . CYS A 1 88 ? -7.435 -3.052 25.424 1.00 90.50 88 CYS A C 1
ATOM 703 O O . CYS A 1 88 ? -6.628 -3.020 24.495 1.00 90.50 88 CYS A O 1
ATOM 705 N N . TYR A 1 89 ? -8.501 -2.244 25.433 1.00 89.25 89 TYR A N 1
ATOM 706 C CA . TYR A 1 89 ? -8.901 -1.406 24.292 1.00 89.25 89 TYR A CA 1
ATOM 707 C C . TYR A 1 89 ? -7.822 -0.417 23.831 1.00 89.25 89 TYR A C 1
ATOM 709 O O . TYR A 1 89 ? -7.686 -0.175 22.634 1.00 89.25 89 TYR A O 1
ATOM 717 N N . LYS A 1 90 ? -7.010 0.116 24.757 1.00 91.44 90 LYS A N 1
ATOM 718 C CA . LYS A 1 90 ? -5.895 1.022 24.421 1.00 91.44 90 LYS A CA 1
ATOM 719 C C . LYS A 1 90 ? -4.831 0.340 23.558 1.00 91.44 90 LYS A C 1
ATOM 721 O O . LYS A 1 90 ? -4.318 0.963 22.635 1.00 91.44 90 LYS A O 1
ATOM 726 N N . ILE A 1 91 ? -4.528 -0.930 23.841 1.00 92.25 91 ILE A N 1
ATOM 727 C CA . ILE A 1 91 ? -3.548 -1.708 23.073 1.00 92.25 91 ILE A CA 1
ATOM 728 C C . ILE A 1 91 ? -4.094 -1.978 21.674 1.00 92.25 91 ILE A C 1
ATOM 730 O O . ILE A 1 91 ? -3.378 -1.772 20.705 1.00 92.25 91 ILE A O 1
ATOM 734 N N . ILE A 1 92 ? -5.369 -2.365 21.560 1.00 92.00 92 ILE A N 1
ATOM 735 C CA . ILE A 1 92 ? -6.012 -2.623 20.263 1.00 92.00 92 ILE A CA 1
ATOM 736 C C . ILE A 1 92 ? -6.003 -1.360 19.397 1.00 92.00 92 ILE A C 1
ATOM 738 O O . ILE A 1 92 ? -5.568 -1.405 18.250 1.00 92.00 92 ILE A O 1
ATOM 742 N N . HIS A 1 93 ? -6.427 -0.223 19.954 1.00 90.00 93 HIS A N 1
ATOM 743 C CA . HIS A 1 93 ? -6.408 1.046 19.227 1.00 90.00 93 HIS A CA 1
ATOM 744 C C . HIS A 1 93 ? -4.994 1.444 18.799 1.00 90.00 93 HIS A C 1
ATOM 746 O O . HIS A 1 93 ? -4.790 1.784 17.637 1.00 90.00 93 HIS A O 1
ATOM 752 N N . GLY A 1 94 ? -4.017 1.371 19.709 1.00 93.12 94 GLY A N 1
ATOM 753 C CA . GLY A 1 94 ? -2.625 1.687 19.391 1.00 93.12 94 GLY A CA 1
ATOM 754 C C . GLY A 1 94 ? -2.050 0.764 18.316 1.00 93.12 94 GLY A C 1
ATOM 755 O O . GLY A 1 94 ? -1.418 1.239 17.378 1.00 93.12 94 GLY A O 1
ATOM 756 N N . TRP A 1 95 ? -2.328 -0.537 18.404 1.00 93.19 95 TRP A N 1
ATOM 757 C CA . TRP A 1 95 ? -1.897 -1.525 17.417 1.00 93.19 95 TRP A CA 1
ATOM 758 C C . TRP A 1 95 ? -2.471 -1.222 16.032 1.00 93.19 95 TRP A C 1
ATOM 760 O O . TRP A 1 95 ? -1.720 -1.178 15.059 1.00 93.19 95 TRP A O 1
ATOM 770 N N . LEU A 1 96 ? -3.786 -1.007 15.919 1.00 91.44 96 LEU A N 1
ATOM 771 C CA . LEU A 1 96 ? -4.442 -0.734 14.633 1.00 91.44 96 LEU A CA 1
ATOM 772 C C . LEU A 1 96 ? -3.924 0.564 13.994 1.00 91.44 96 LEU A C 1
ATOM 774 O O . LEU A 1 96 ? -3.640 0.594 12.794 1.00 91.44 96 LEU A O 1
ATOM 778 N N . ILE A 1 97 ? -3.716 1.607 14.804 1.00 94.12 97 ILE A N 1
ATOM 779 C CA . ILE A 1 97 ? -3.134 2.879 14.356 1.00 94.12 97 ILE A CA 1
ATOM 780 C C . ILE A 1 97 ? -1.693 2.675 13.875 1.00 94.12 97 ILE A C 1
ATOM 782 O O . ILE A 1 97 ? -1.338 3.140 12.798 1.00 94.12 97 ILE A O 1
ATOM 786 N N . MET A 1 98 ? -0.864 1.946 14.623 1.00 92.69 98 MET A N 1
ATOM 787 C CA . MET A 1 98 ? 0.522 1.680 14.221 1.00 92.69 98 MET A CA 1
ATOM 788 C C . MET A 1 98 ? 0.605 0.835 12.947 1.00 92.69 98 MET A C 1
ATOM 790 O O . MET A 1 98 ? 1.395 1.140 12.056 1.00 92.69 98 MET A O 1
ATOM 794 N N . SER A 1 99 ? -0.226 -0.203 12.834 1.00 92.00 99 SER A N 1
ATOM 795 C CA . SER A 1 99 ? -0.264 -1.074 11.658 1.00 92.00 99 SER A CA 1
ATOM 796 C C . SER A 1 99 ? -0.666 -0.300 10.402 1.00 92.00 99 SER A C 1
ATOM 798 O O . SER A 1 99 ? 0.028 -0.372 9.390 1.00 92.00 99 SER A O 1
ATOM 800 N N . SER A 1 100 ? -1.732 0.498 10.481 1.00 92.50 100 SER A N 1
ATOM 801 C CA . SER A 1 100 ? -2.181 1.339 9.365 1.00 92.50 100 SER A CA 1
ATOM 802 C C . SER A 1 100 ? -1.188 2.450 9.013 1.00 92.50 100 SER A C 1
ATOM 804 O O . SER A 1 100 ? -0.990 2.708 7.829 1.00 92.50 100 SER A O 1
ATOM 806 N N . LEU A 1 101 ? -0.509 3.053 9.997 1.00 94.31 101 LEU A N 1
ATOM 807 C CA . LEU A 1 101 ? 0.533 4.059 9.772 1.00 94.31 101 LEU A CA 1
ATOM 808 C C . LEU A 1 101 ? 1.716 3.484 8.982 1.00 94.31 101 LEU A C 1
ATOM 810 O O . LEU A 1 101 ? 2.162 4.103 8.015 1.00 94.31 101 LEU A O 1
ATOM 814 N N . ILE A 1 102 ? 2.214 2.308 9.382 1.00 92.25 102 ILE A N 1
ATOM 815 C CA . ILE A 1 102 ? 3.313 1.612 8.694 1.00 92.25 102 ILE A CA 1
ATOM 816 C C . ILE A 1 102 ? 2.909 1.305 7.250 1.00 92.25 102 ILE A C 1
ATOM 818 O O . ILE A 1 102 ? 3.677 1.563 6.323 1.00 92.25 102 ILE A O 1
ATOM 822 N N . LEU A 1 103 ? 1.690 0.803 7.057 1.00 91.44 103 LEU A N 1
ATOM 823 C CA . LEU A 1 103 ? 1.153 0.445 5.749 1.00 91.44 103 LEU A CA 1
ATOM 824 C C . LEU A 1 103 ? 1.003 1.672 4.832 1.00 91.44 103 LEU A C 1
ATOM 826 O O . LEU A 1 103 ? 1.536 1.694 3.725 1.00 91.44 103 LEU A O 1
ATOM 830 N N . LEU A 1 104 ? 0.343 2.729 5.307 1.00 93.69 104 LEU A N 1
ATOM 831 C CA . LEU A 1 104 ? 0.118 3.947 4.524 1.00 93.69 104 LEU A CA 1
ATOM 832 C C . LEU A 1 104 ? 1.382 4.764 4.281 1.00 93.69 104 LEU A C 1
ATOM 834 O O . LEU A 1 104 ? 1.476 5.412 3.247 1.00 93.69 104 LEU A O 1
ATOM 838 N N . SER A 1 105 ? 2.331 4.775 5.216 1.00 93.25 105 SER A N 1
ATOM 839 C CA . SER A 1 105 ? 3.541 5.591 5.078 1.00 93.25 105 SER A CA 1
ATOM 840 C C . SER A 1 105 ? 4.662 4.811 4.398 1.00 93.25 105 SER A C 1
ATOM 842 O O . SER A 1 105 ? 5.107 5.187 3.318 1.00 93.25 105 SER A O 1
ATOM 844 N N . ILE A 1 106 ? 5.119 3.709 5.003 1.00 91.88 106 ILE A N 1
ATOM 845 C CA . ILE A 1 106 ? 6.336 3.006 4.566 1.00 91.88 106 ILE A CA 1
ATOM 846 C C . ILE A 1 106 ? 6.078 2.214 3.284 1.00 91.88 106 ILE A C 1
ATOM 848 O O . ILE A 1 106 ? 6.824 2.354 2.318 1.00 91.88 106 ILE A O 1
ATOM 852 N N . PHE A 1 107 ? 5.018 1.406 3.234 1.00 91.69 107 PHE A N 1
ATOM 853 C CA . PHE A 1 107 ? 4.757 0.589 2.044 1.00 91.69 107 PHE A CA 1
ATOM 854 C C . PHE A 1 107 ? 4.325 1.430 0.846 1.00 91.69 107 PHE A C 1
ATOM 856 O O . PHE A 1 107 ? 4.774 1.176 -0.268 1.00 91.69 107 PHE A O 1
ATOM 863 N N . SER A 1 108 ? 3.536 2.481 1.069 1.00 93.50 108 SER A N 1
ATOM 864 C CA . SER A 1 108 ? 3.221 3.429 0.001 1.00 93.50 108 SER A CA 1
ATOM 865 C C . SER A 1 108 ? 4.452 4.217 -0.472 1.00 93.50 108 SER A C 1
ATOM 867 O O . SER A 1 108 ? 4.513 4.569 -1.647 1.00 93.50 108 SER A O 1
ATOM 869 N N . TYR A 1 109 ? 5.438 4.481 0.398 1.00 93.31 109 TYR A N 1
ATOM 870 C CA . TYR A 1 109 ? 6.710 5.097 -0.001 1.00 93.31 109 TYR A CA 1
ATOM 871 C C . TYR A 1 109 ? 7.499 4.167 -0.928 1.00 93.31 109 TYR A C 1
ATOM 873 O O . TYR A 1 109 ? 7.944 4.597 -1.989 1.00 93.31 109 TYR A O 1
ATOM 881 N N . ILE A 1 110 ? 7.625 2.886 -0.560 1.00 91.19 110 ILE A N 1
ATOM 882 C CA . ILE A 1 110 ? 8.295 1.871 -1.391 1.00 91.19 110 ILE A CA 1
ATOM 883 C C . ILE A 1 110 ? 7.571 1.728 -2.734 1.00 91.19 110 ILE A C 1
ATOM 885 O O . ILE A 1 110 ? 8.213 1.768 -3.778 1.00 91.19 110 ILE A O 1
ATOM 889 N N . TYR A 1 111 ? 6.239 1.639 -2.710 1.00 91.75 111 TYR A N 1
ATOM 890 C CA . TYR A 1 111 ? 5.415 1.569 -3.915 1.00 91.75 111 TYR A CA 1
ATOM 891 C C . TYR A 1 111 ? 5.668 2.753 -4.854 1.00 91.75 111 TYR A C 1
ATOM 893 O O . TYR A 1 111 ? 5.943 2.561 -6.036 1.00 91.75 111 TYR A O 1
ATOM 901 N N . LEU A 1 112 ? 5.630 3.982 -4.330 1.00 92.75 112 LEU A N 1
ATOM 902 C CA . LEU A 1 112 ? 5.862 5.182 -5.131 1.00 92.75 112 LEU A CA 1
ATOM 903 C C . LEU A 1 112 ? 7.290 5.227 -5.694 1.00 92.75 112 LEU A C 1
ATOM 905 O O . LEU A 1 112 ? 7.481 5.629 -6.839 1.00 92.75 112 LEU A O 1
ATOM 909 N N . LEU A 1 113 ? 8.284 4.785 -4.924 1.00 90.94 113 LEU A N 1
ATOM 910 C CA . LEU A 1 113 ? 9.674 4.728 -5.370 1.00 90.94 113 LEU A CA 1
ATOM 911 C C . LEU A 1 113 ? 9.872 3.717 -6.508 1.00 90.94 113 LEU A C 1
ATOM 913 O O . LEU A 1 113 ? 10.550 4.036 -7.485 1.00 90.94 113 LEU A O 1
ATOM 917 N N . GLU A 1 114 ? 9.252 2.538 -6.427 1.00 90.12 114 GLU A N 1
ATOM 918 C CA . GLU A 1 114 ? 9.298 1.540 -7.504 1.00 90.12 114 GLU A CA 1
ATOM 919 C C . GLU A 1 114 ? 8.540 2.003 -8.755 1.00 90.12 114 GLU A C 1
ATOM 921 O O . GLU A 1 114 ? 9.012 1.783 -9.870 1.00 90.12 114 GLU A O 1
ATOM 926 N N . VAL A 1 115 ? 7.428 2.732 -8.599 1.00 90.94 115 VAL A N 1
ATOM 927 C CA . VAL A 1 115 ? 6.750 3.400 -9.724 1.00 90.94 115 VAL A CA 1
ATOM 928 C C . VAL A 1 115 ? 7.693 4.409 -10.388 1.00 90.94 115 VAL A C 1
ATOM 930 O O . VAL A 1 115 ? 7.919 4.341 -11.594 1.00 90.94 115 VAL A O 1
ATOM 933 N N . LEU A 1 116 ? 8.292 5.326 -9.623 1.00 91.19 116 LEU A N 1
ATOM 934 C CA . LEU A 1 116 ? 9.197 6.346 -10.166 1.00 91.19 116 LEU A CA 1
ATOM 935 C C . LEU A 1 116 ? 10.416 5.725 -10.862 1.00 91.19 116 LEU A C 1
ATOM 937 O O . LEU A 1 116 ? 10.819 6.193 -11.931 1.00 91.19 116 LEU A O 1
ATOM 941 N N . ARG A 1 117 ? 10.962 4.642 -10.295 1.00 88.50 117 ARG A N 1
ATOM 942 C CA . ARG A 1 117 ? 12.061 3.872 -10.887 1.00 88.50 117 ARG A CA 1
ATOM 943 C C . ARG A 1 117 ? 11.637 3.185 -12.187 1.00 88.50 117 ARG A C 1
ATOM 945 O O . ARG A 1 117 ? 12.375 3.273 -13.164 1.00 88.50 117 ARG A O 1
ATOM 952 N N . ALA A 1 118 ? 10.461 2.558 -12.232 1.00 88.62 118 ALA A N 1
ATOM 953 C CA . ALA A 1 118 ? 9.949 1.899 -13.435 1.00 88.62 118 ALA A CA 1
ATOM 954 C C . ALA A 1 118 ? 9.749 2.886 -14.601 1.00 88.62 118 ALA A C 1
ATOM 956 O O . ALA A 1 118 ? 10.074 2.567 -15.744 1.00 88.62 118 ALA A O 1
ATOM 957 N N . TYR A 1 119 ? 9.285 4.105 -14.308 1.00 89.62 119 TYR A N 1
ATOM 958 C CA . TYR A 1 119 ? 9.093 5.161 -15.308 1.00 89.62 119 TYR A CA 1
ATOM 959 C C . TYR A 1 119 ? 10.337 6.039 -15.549 1.00 89.62 119 TYR A C 1
ATOM 961 O O . TYR A 1 119 ? 10.275 6.955 -16.367 1.00 89.62 119 TYR A O 1
ATOM 969 N N . ASN A 1 120 ? 11.469 5.769 -14.883 1.00 90.19 120 ASN A N 1
ATOM 970 C CA . ASN A 1 120 ? 12.703 6.568 -14.949 1.00 90.19 120 ASN A CA 1
ATOM 971 C C . ASN A 1 120 ? 12.486 8.078 -14.714 1.00 90.19 120 ASN A C 1
ATOM 973 O O . ASN A 1 120 ? 13.137 8.916 -15.340 1.00 90.19 120 ASN A O 1
ATOM 977 N N . ILE A 1 121 ? 11.572 8.439 -13.807 1.00 90.50 121 ILE A N 1
ATOM 978 C CA . ILE A 1 121 ? 11.281 9.840 -13.478 1.00 90.50 121 ILE A CA 1
ATOM 979 C C . ILE A 1 121 ? 12.175 10.261 -12.304 1.00 90.50 121 ILE A C 1
ATOM 981 O O . ILE A 1 121 ? 12.013 9.730 -11.201 1.00 90.50 121 ILE A O 1
ATOM 985 N N . PRO A 1 122 ? 13.108 11.214 -12.490 1.00 87.81 122 PRO A N 1
ATOM 986 C CA . PRO A 1 122 ? 13.895 11.738 -11.385 1.00 87.81 122 PRO A CA 1
ATOM 987 C C . PRO A 1 122 ? 12.993 12.582 -10.480 1.00 87.81 122 PRO A C 1
ATOM 989 O O . PRO A 1 122 ? 12.369 13.543 -10.927 1.00 87.81 122 PRO A O 1
ATOM 992 N N . PHE A 1 123 ? 12.934 12.220 -9.203 1.00 89.12 123 PHE A N 1
ATOM 993 C CA . PHE A 1 123 ? 12.145 12.918 -8.194 1.00 89.12 123 PHE A CA 1
ATOM 994 C C . PHE A 1 123 ? 13.032 13.232 -6.992 1.00 89.12 123 PHE A C 1
ATOM 996 O O . PHE A 1 123 ? 13.825 12.391 -6.561 1.00 89.12 123 PHE A O 1
ATOM 1003 N N . ASP A 1 124 ? 12.935 14.445 -6.460 1.00 92.62 124 ASP A N 1
ATOM 1004 C CA . ASP A 1 124 ? 13.747 14.870 -5.329 1.00 92.62 124 ASP A CA 1
ATOM 1005 C C . ASP A 1 124 ? 13.176 14.357 -3.997 1.00 92.62 124 ASP A C 1
ATOM 1007 O O . ASP A 1 124 ? 11.966 14.204 -3.810 1.00 92.62 124 ASP A O 1
ATOM 1011 N N . PHE A 1 125 ? 14.067 14.100 -3.036 1.00 89.69 125 PHE A N 1
ATOM 1012 C CA . PHE A 1 125 ? 13.690 13.556 -1.729 1.00 89.69 125 PHE A CA 1
ATOM 1013 C C . PHE A 1 125 ? 12.753 14.486 -0.941 1.00 89.69 125 PHE A C 1
ATOM 1015 O O . PHE A 1 125 ? 11.906 14.007 -0.186 1.00 89.69 125 PHE A O 1
ATOM 1022 N N . ILE A 1 126 ? 12.879 15.808 -1.115 1.00 93.50 126 ILE A N 1
ATOM 1023 C CA . ILE A 1 126 ? 12.080 16.795 -0.377 1.00 93.50 126 ILE A CA 1
ATOM 1024 C C . ILE A 1 126 ? 10.627 16.738 -0.847 1.00 93.50 126 ILE A C 1
ATOM 1026 O O . ILE A 1 126 ? 9.728 16.564 -0.019 1.00 93.50 126 ILE A O 1
ATOM 1030 N N . THR A 1 127 ? 10.390 16.808 -2.158 1.00 92.69 127 THR A N 1
ATOM 1031 C CA . THR A 1 127 ? 9.044 16.692 -2.730 1.00 92.69 127 THR A CA 1
ATOM 1032 C C . THR A 1 127 ? 8.433 15.330 -2.415 1.00 92.69 127 THR A C 1
ATOM 1034 O O . THR A 1 127 ? 7.261 15.264 -2.040 1.00 92.69 127 THR A O 1
ATOM 1037 N N . LEU A 1 128 ? 9.219 14.246 -2.491 1.00 92.88 128 LEU A N 1
ATOM 1038 C CA . LEU A 1 128 ? 8.743 12.899 -2.163 1.00 92.88 128 LEU A CA 1
ATOM 1039 C C . LEU A 1 128 ? 8.282 12.809 -0.704 1.00 92.88 128 LEU A C 1
ATOM 1041 O O . LEU A 1 128 ? 7.188 12.325 -0.423 1.00 92.88 128 LEU A O 1
ATOM 1045 N N . SER A 1 129 ? 9.097 13.316 0.221 1.00 92.06 129 SER A N 1
ATOM 1046 C CA . SER A 1 129 ? 8.788 13.317 1.652 1.00 92.06 129 SER A CA 1
ATOM 1047 C C . SER A 1 129 ? 7.547 14.158 1.964 1.00 92.06 129 SER A C 1
ATOM 1049 O O . SER A 1 129 ? 6.663 13.707 2.695 1.00 92.06 129 SER A O 1
ATOM 1051 N N . LEU A 1 130 ? 7.412 15.340 1.349 1.00 94.56 130 LEU A N 1
ATOM 1052 C CA . LEU A 1 130 ? 6.236 16.196 1.521 1.00 94.56 130 LEU A CA 1
ATOM 1053 C C . LEU A 1 130 ? 4.966 15.520 0.994 1.00 94.56 130 LEU A C 1
ATOM 1055 O O . LEU A 1 130 ? 3.938 15.529 1.677 1.00 94.56 130 LEU A O 1
ATOM 1059 N N . PHE A 1 131 ? 5.025 14.909 -0.191 1.00 94.38 131 PHE A N 1
ATOM 1060 C CA . PHE A 1 131 ? 3.896 14.175 -0.763 1.00 94.38 131 PHE A CA 1
ATOM 1061 C C . PHE A 1 131 ? 3.470 13.017 0.144 1.00 94.38 131 PHE A C 1
ATOM 1063 O O . PHE A 1 131 ? 2.295 12.896 0.492 1.00 94.38 131 PHE A O 1
ATOM 1070 N N . MET A 1 132 ? 4.434 12.215 0.596 1.00 94.69 132 MET A N 1
ATOM 1071 C CA . MET A 1 132 ? 4.178 11.063 1.457 1.00 94.69 132 MET A CA 1
ATOM 1072 C C . MET A 1 132 ? 3.662 11.456 2.839 1.00 94.69 132 MET A C 1
ATOM 1074 O O . MET A 1 132 ? 2.781 10.783 3.371 1.00 94.69 132 MET A O 1
ATOM 1078 N N . TRP A 1 133 ? 4.140 12.567 3.401 1.00 94.56 133 TRP A N 1
ATOM 1079 C CA . TRP A 1 133 ? 3.617 13.103 4.654 1.00 94.56 133 TRP A CA 1
ATOM 1080 C C . TRP A 1 133 ? 2.143 13.501 4.525 1.00 94.56 133 TRP A C 1
ATOM 1082 O O . TRP A 1 133 ? 1.322 13.114 5.359 1.00 94.56 133 TRP A O 1
ATOM 1092 N N . ASN A 1 134 ? 1.782 14.223 3.459 1.00 95.19 134 ASN A N 1
ATOM 1093 C CA . ASN A 1 134 ? 0.387 14.588 3.190 1.00 95.19 134 ASN A CA 1
ATOM 1094 C C . ASN A 1 134 ? -0.479 13.344 2.967 1.00 95.19 134 ASN A C 1
ATOM 1096 O O . ASN A 1 134 ? -1.550 13.221 3.561 1.00 95.19 134 ASN A O 1
ATOM 1100 N N . PHE A 1 135 ? 0.004 12.400 2.161 1.00 95.62 135 PHE A N 1
ATOM 1101 C CA . PHE A 1 135 ? -0.705 11.163 1.865 1.00 95.62 135 PHE A CA 1
ATOM 1102 C C . PHE A 1 135 ? -0.952 10.315 3.123 1.00 95.62 135 PHE A C 1
ATOM 1104 O O . PHE A 1 135 ? -2.089 9.908 3.379 1.00 95.62 135 PHE A O 1
ATOM 1111 N N . GLY A 1 136 ? 0.090 10.089 3.929 1.00 94.75 136 GLY A N 1
ATOM 1112 C CA . GLY A 1 136 ? 0.032 9.275 5.140 1.00 94.75 136 GLY A CA 1
ATOM 1113 C C . GLY A 1 136 ? -0.823 9.908 6.236 1.00 94.75 136 GLY A C 1
ATOM 1114 O O . GLY A 1 136 ? -1.704 9.248 6.786 1.00 94.75 136 GLY A O 1
ATOM 1115 N N . THR A 1 137 ? -0.630 11.199 6.526 1.00 94.06 137 THR A N 1
ATOM 1116 C CA . THR A 1 137 ? -1.414 11.896 7.564 1.00 94.06 137 THR A CA 1
ATOM 1117 C C . THR A 1 137 ? -2.892 11.996 7.196 1.00 94.06 137 THR A C 1
ATOM 1119 O O . THR A 1 137 ? -3.746 11.682 8.030 1.00 94.06 137 THR A O 1
ATOM 1122 N N . MET A 1 138 ? -3.215 12.343 5.946 1.00 95.25 138 MET A N 1
ATOM 1123 C CA . MET A 1 138 ? -4.598 12.378 5.467 1.00 95.25 138 MET A CA 1
ATOM 1124 C C . MET A 1 138 ? -5.247 10.989 5.517 1.00 95.25 138 MET A C 1
ATOM 1126 O O . MET A 1 138 ? -6.394 10.868 5.951 1.00 95.25 138 MET A O 1
ATOM 1130 N N . GLY A 1 139 ? -4.513 9.932 5.154 1.00 94.44 139 GLY A N 1
ATOM 1131 C CA . GLY A 1 139 ? -4.996 8.554 5.264 1.00 94.44 139 GLY A CA 1
ATOM 1132 C C . GLY A 1 139 ? -5.326 8.165 6.707 1.00 94.44 139 GLY A C 1
ATOM 1133 O O . GLY A 1 139 ? -6.399 7.622 6.975 1.00 94.44 139 GLY A O 1
ATOM 1134 N N . MET A 1 140 ? -4.464 8.525 7.661 1.00 94.69 140 MET A N 1
ATOM 1135 C CA . MET A 1 140 ? -4.713 8.272 9.085 1.00 94.69 140 MET A CA 1
ATOM 1136 C C . MET A 1 140 ? -5.948 9.015 9.604 1.00 94.69 140 MET A C 1
ATOM 1138 O O . MET A 1 140 ? -6.760 8.415 10.314 1.00 94.69 140 MET A O 1
ATOM 1142 N N . ILE A 1 141 ? -6.125 10.282 9.211 1.00 94.19 141 ILE A N 1
ATOM 1143 C CA . ILE A 1 141 ? -7.307 11.081 9.562 1.00 94.19 141 ILE A CA 1
ATOM 1144 C C . ILE A 1 141 ? -8.571 10.464 8.952 1.00 94.19 141 ILE A C 1
ATOM 1146 O O . ILE A 1 141 ? -9.567 10.320 9.652 1.00 94.19 141 ILE A O 1
ATOM 1150 N N . CYS A 1 142 ? -8.551 10.046 7.684 1.00 94.12 142 CYS A N 1
ATOM 1151 C CA . CYS A 1 142 ? -9.734 9.476 7.032 1.00 94.12 142 CYS A CA 1
ATOM 1152 C C . CYS A 1 142 ? -10.154 8.110 7.599 1.00 94.12 142 CYS A C 1
ATOM 1154 O O . CYS A 1 142 ? -11.336 7.782 7.542 1.00 94.12 142 CYS A O 1
ATOM 1156 N N . ILE A 1 143 ? -9.215 7.302 8.106 1.00 94.00 143 ILE A N 1
ATOM 1157 C CA . ILE A 1 143 ? -9.505 5.945 8.606 1.00 94.00 143 ILE A CA 1
ATOM 1158 C C . ILE A 1 143 ? -9.875 5.946 10.091 1.00 94.00 143 ILE A C 1
ATOM 1160 O O . ILE A 1 143 ? -10.822 5.267 10.484 1.00 94.00 143 ILE A O 1
ATOM 1164 N N . HIS A 1 144 ? -9.117 6.667 10.923 1.00 92.25 144 HIS A N 1
ATOM 1165 C CA . HIS A 1 144 ? -9.281 6.635 12.383 1.00 92.25 144 HIS A CA 1
ATOM 1166 C C . HIS A 1 144 ? -10.055 7.832 12.930 1.00 92.25 144 HIS A C 1
ATOM 1168 O O . HIS A 1 144 ? -10.505 7.798 14.076 1.00 92.25 144 HIS A O 1
ATOM 1174 N N . TRP A 1 145 ? -10.206 8.888 12.132 1.00 92.12 145 TRP A N 1
ATOM 1175 C CA . TRP A 1 145 ? -10.981 10.070 12.476 1.00 92.12 145 TRP A CA 1
ATOM 1176 C C . TRP A 1 145 ? -12.127 10.275 11.479 1.00 92.12 145 TRP A C 1
ATOM 1178 O O . TRP A 1 145 ? -12.421 9.443 10.623 1.00 92.12 145 TRP A O 1
ATOM 1188 N N . LYS A 1 146 ? -12.832 11.394 11.624 1.00 89.25 146 LYS A N 1
ATOM 1189 C CA . LYS A 1 146 ? -13.943 11.779 10.759 1.00 89.25 146 LYS A CA 1
ATOM 1190 C C . LYS A 1 146 ? -13.427 12.320 9.421 1.00 89.25 146 LYS A C 1
ATOM 1192 O O . LYS A 1 146 ? -12.882 13.420 9.377 1.00 89.25 146 LYS A O 1
ATOM 1197 N N . GLY A 1 147 ? -13.658 11.570 8.345 1.00 89.38 147 GLY A N 1
ATOM 1198 C CA . GLY A 1 147 ? -13.387 11.974 6.963 1.00 89.38 147 GLY A CA 1
ATOM 1199 C C . GLY A 1 147 ? -14.611 11.821 6.049 1.00 89.38 147 GLY A C 1
ATOM 1200 O O . GLY A 1 147 ? -15.627 11.248 6.454 1.00 89.38 147 GLY A O 1
ATOM 1201 N N . PRO A 1 148 ? -14.557 12.345 4.813 1.00 94.94 148 PRO A N 1
ATOM 1202 C CA . PRO A 1 148 ? -15.614 12.139 3.830 1.00 94.94 148 PRO A CA 1
ATOM 1203 C C . PRO A 1 148 ? -15.611 10.688 3.321 1.00 94.94 148 PRO A C 1
ATOM 1205 O O . PRO A 1 148 ? -14.556 10.120 3.034 1.00 94.94 148 PRO A O 1
ATOM 1208 N N . LEU A 1 149 ? -16.806 10.108 3.159 1.00 91.12 149 LEU A N 1
ATOM 1209 C CA . LEU A 1 149 ? -17.004 8.683 2.845 1.00 91.12 149 LEU A CA 1
ATOM 1210 C C . LEU A 1 149 ? -16.208 8.212 1.618 1.00 91.12 149 LEU A C 1
ATOM 1212 O O . LEU A 1 149 ? -15.591 7.152 1.656 1.00 91.12 149 LEU A O 1
ATOM 1216 N N . HIS A 1 150 ? -16.180 9.010 0.548 1.00 92.62 150 HIS A N 1
ATOM 1217 C CA . HIS A 1 150 ? -15.465 8.651 -0.678 1.00 92.62 150 HIS A CA 1
ATOM 1218 C C . HIS A 1 150 ? -13.941 8.618 -0.503 1.00 92.62 150 HIS A C 1
ATOM 1220 O O . HIS A 1 150 ? -13.298 7.715 -1.033 1.00 92.62 150 HIS A O 1
ATOM 1226 N N . MET A 1 151 ? -13.355 9.545 0.267 1.00 93.12 151 MET A N 1
ATOM 1227 C CA . MET A 1 151 ? -11.910 9.523 0.539 1.00 93.12 151 MET A CA 1
ATOM 1228 C C . MET A 1 151 ? -11.548 8.315 1.397 1.00 93.12 151 MET A C 1
ATOM 1230 O O . MET A 1 151 ? -10.594 7.608 1.090 1.00 93.12 151 MET A O 1
ATOM 1234 N N . GLN A 1 152 ? -12.343 8.026 2.431 1.00 95.19 152 GLN A N 1
ATOM 1235 C CA . GLN A 1 152 ? -12.132 6.842 3.260 1.00 95.19 152 GLN A CA 1
ATOM 1236 C C . GLN A 1 152 ? -12.196 5.553 2.425 1.00 95.19 152 GLN A C 1
ATOM 1238 O O . GLN A 1 152 ? -11.327 4.696 2.564 1.00 95.19 152 GLN A O 1
ATOM 1243 N N . GLN A 1 153 ? -13.166 5.430 1.511 1.00 94.12 153 GLN A N 1
ATOM 1244 C CA . GLN A 1 153 ? -13.245 4.298 0.580 1.00 94.12 153 GLN A CA 1
ATOM 1245 C C . GLN A 1 153 ? -12.016 4.205 -0.332 1.00 94.12 153 GLN A C 1
ATOM 1247 O O . GLN A 1 153 ? -11.468 3.117 -0.483 1.00 94.12 153 GLN A O 1
ATOM 1252 N N . ALA A 1 154 ? -11.546 5.323 -0.892 1.00 95.00 154 ALA A N 1
ATOM 1253 C CA . ALA A 1 154 ? -10.347 5.343 -1.728 1.00 95.00 154 ALA A CA 1
ATOM 1254 C C . ALA A 1 154 ? -9.101 4.862 -0.961 1.00 95.00 154 ALA A C 1
ATOM 1256 O O . ALA A 1 154 ? -8.367 4.009 -1.459 1.00 95.00 154 ALA A O 1
ATOM 1257 N N . TYR A 1 155 ? -8.905 5.331 0.276 1.00 95.31 155 TYR A N 1
ATOM 1258 C CA . TYR A 1 155 ? -7.802 4.880 1.132 1.00 95.31 155 TYR A CA 1
ATOM 1259 C C . TYR A 1 155 ? -7.909 3.398 1.508 1.00 95.31 155 TYR A C 1
ATOM 1261 O O . TYR A 1 155 ? -6.894 2.707 1.524 1.00 95.31 155 TYR A O 1
ATOM 1269 N N . LEU A 1 156 ? -9.114 2.882 1.773 1.00 94.62 156 LEU A N 1
ATOM 1270 C CA . LEU A 1 156 ? -9.321 1.458 2.062 1.00 94.62 156 LEU A CA 1
ATOM 1271 C C . LEU A 1 156 ? -9.031 0.570 0.843 1.00 94.62 156 LEU A C 1
ATOM 1273 O O . LEU A 1 156 ? -8.402 -0.475 0.994 1.00 94.62 156 LEU A O 1
ATOM 1277 N N . ILE A 1 157 ? -9.440 0.994 -0.358 1.00 95.62 157 ILE A N 1
ATOM 1278 C CA . ILE A 1 157 ? -9.117 0.296 -1.615 1.00 95.62 157 ILE A CA 1
ATOM 1279 C C . ILE A 1 157 ? -7.602 0.296 -1.838 1.00 95.62 157 ILE A C 1
ATOM 1281 O O . ILE A 1 157 ? -7.023 -0.742 -2.151 1.00 95.62 157 ILE A O 1
ATOM 1285 N N . PHE A 1 158 ? -6.947 1.439 -1.634 1.00 94.81 158 PHE A N 1
ATOM 1286 C CA . PHE A 1 158 ? -5.500 1.552 -1.785 1.00 94.81 158 PHE A CA 1
ATOM 1287 C C . PHE A 1 158 ? -4.735 0.689 -0.771 1.00 94.81 158 PHE A C 1
ATOM 1289 O O . PHE A 1 158 ? -3.799 -0.011 -1.145 1.00 94.81 158 PHE A O 1
ATOM 1296 N N . LEU A 1 159 ? -5.167 0.667 0.494 1.00 94.31 159 LEU A N 1
ATOM 1297 C CA . LEU A 1 159 ? -4.619 -0.220 1.524 1.00 94.31 159 LEU A CA 1
ATOM 1298 C C . LEU A 1 159 ? -4.758 -1.699 1.152 1.00 94.31 159 LEU A C 1
ATOM 1300 O O . LEU A 1 159 ? -3.809 -2.463 1.321 1.00 94.31 159 LEU A O 1
ATOM 1304 N N . ALA A 1 160 ? -5.924 -2.103 0.642 1.00 94.56 160 ALA A N 1
ATOM 1305 C CA . ALA A 1 160 ? -6.157 -3.472 0.193 1.00 94.56 160 ALA A CA 1
ATOM 1306 C C . ALA A 1 160 ? -5.243 -3.843 -0.986 1.00 94.56 160 ALA A C 1
ATOM 1308 O O . ALA A 1 160 ? -4.652 -4.923 -0.981 1.00 94.56 160 ALA A O 1
ATOM 1309 N N . ALA A 1 161 ? -5.065 -2.931 -1.947 1.00 94.25 161 ALA A N 1
ATOM 1310 C CA . ALA A 1 161 ? -4.156 -3.124 -3.071 1.00 94.25 161 ALA A CA 1
ATOM 1311 C C . ALA A 1 161 ? -2.693 -3.239 -2.615 1.00 94.25 161 ALA A C 1
ATOM 1313 O O . ALA A 1 161 ? -1.998 -4.160 -3.037 1.00 94.25 161 ALA A O 1
ATOM 1314 N N . LEU A 1 162 ? -2.238 -2.367 -1.708 1.00 91.88 162 LEU A N 1
ATOM 1315 C CA . LEU A 1 162 ? -0.890 -2.446 -1.139 1.00 91.88 162 LEU A CA 1
ATOM 1316 C C . LEU A 1 162 ? -0.662 -3.761 -0.390 1.00 91.88 162 LEU A C 1
ATOM 1318 O O . LEU A 1 162 ? 0.369 -4.392 -0.594 1.00 91.88 162 LEU A O 1
ATOM 1322 N N . MET A 1 163 ? -1.615 -4.207 0.435 1.00 91.38 163 MET A N 1
ATOM 1323 C CA . MET A 1 163 ? -1.495 -5.499 1.123 1.00 91.38 163 MET A CA 1
ATOM 1324 C C . MET A 1 163 ? -1.395 -6.655 0.136 1.00 91.38 163 MET A C 1
ATOM 1326 O O . MET A 1 163 ? -0.543 -7.518 0.314 1.00 91.38 163 MET A O 1
ATOM 1330 N N . ALA A 1 164 ? -2.209 -6.654 -0.922 1.00 90.50 164 ALA A N 1
ATOM 1331 C CA . ALA A 1 164 ? -2.114 -7.665 -1.969 1.00 90.50 164 ALA A CA 1
ATOM 1332 C C . ALA A 1 164 ? -0.736 -7.649 -2.650 1.00 90.50 164 ALA A C 1
ATOM 1334 O O . ALA A 1 164 ? -0.124 -8.701 -2.780 1.00 90.50 164 ALA A O 1
ATOM 1335 N N . LEU A 1 165 ? -0.209 -6.473 -3.002 1.00 87.44 165 LEU A N 1
ATOM 1336 C CA . LEU A 1 165 ? 1.116 -6.326 -3.620 1.00 87.44 165 LEU A CA 1
ATOM 1337 C C . LEU A 1 165 ? 2.276 -6.757 -2.709 1.00 87.44 165 LEU A C 1
ATOM 1339 O O . LEU A 1 165 ? 3.332 -7.105 -3.215 1.00 87.44 165 LEU A O 1
ATOM 1343 N N . ILE A 1 166 ? 2.105 -6.720 -1.385 1.00 84.62 166 ILE A N 1
ATOM 1344 C CA . ILE A 1 166 ? 3.105 -7.218 -0.423 1.00 84.62 166 ILE A CA 1
ATOM 1345 C C . ILE A 1 166 ? 3.083 -8.751 -0.330 1.00 84.62 166 ILE A C 1
ATOM 1347 O O . ILE A 1 166 ? 4.097 -9.353 0.027 1.00 84.62 166 ILE A O 1
ATOM 1351 N N . PHE A 1 167 ? 1.922 -9.366 -0.573 1.00 81.25 167 PHE A N 1
ATOM 1352 C CA . PHE A 1 167 ? 1.734 -10.818 -0.519 1.00 81.25 167 PHE A CA 1
ATOM 1353 C C . PHE A 1 167 ? 2.093 -11.539 -1.821 1.00 81.25 167 PHE A C 1
ATOM 1355 O O . PHE A 1 167 ? 2.342 -12.744 -1.772 1.00 81.25 167 PHE A O 1
ATOM 1362 N N . ILE A 1 168 ? 2.044 -10.838 -2.957 1.00 80.38 168 ILE A N 1
ATOM 1363 C CA . ILE A 1 168 ? 2.438 -11.363 -4.271 1.00 80.38 168 ILE A CA 1
ATOM 1364 C C . ILE A 1 168 ? 3.962 -11.355 -4.394 1.00 80.38 168 ILE A C 1
ATOM 1366 O O . ILE A 1 168 ? 4.494 -12.393 -4.853 1.00 80.38 168 ILE A O 1
#

Secondary structure (DSSP, 8-state):
-HHHHHHHHHHHHHHHHHHHHHHHHHHHHHHH-GGGG------TT--S-S-SS-HHHHHHHHHHHHHHHHHHHHHHHHHHHHHHHTT-HHHHHHHHHHHHHHIIIIIHHHHHHHHHHHTT----HHHHHHHHHHHHHHHHHHHHS---HHHHHHHHHHHHHHHHHHH-

InterPro domains:
  IPR001108 Peptidase A22A, presenilin [PF01080] (6-168)
  IPR001108 Peptidase A22A, presenilin [PTHR10202] (1-168)

Radius of gyration: 19.93 Å; chains: 1; bounding box: 55×51×44 Å

Foldseek 3Di:
DVVVVVVVVVVVVVVCVLVVVLVVLLVVLCVLFVVLVDPPDDDPLQNADPPDPDPVSNVVSVVVSVVSNVVVVVVVVVVLVVCVVVVVVVVVVVVVLVVLLCLLQVLVLVSVVSVCVSVVPDDDPVVSNVVSVCRSVVQSCLQVHDDDPVVVSVSVSVSSSSVVSVVD

Organism: Triatoma infestans (NCBI:txid30076)

Sequence (168 aa):
EEEELKYGAAHVIKLFVPVSLCLLVVVATMNSITFYSTRDIYLLYTPFHERSSDPGTKMWNALANATILLSVIVLMTVLLILLYKYRCYKIIHGWLIMSSLILLSIFSYIYLLEVLRAYNIPFDFITLSLFMWNFGTMGMICIHWKGPLHMQQAYLIFLAALMALIFI